Protein 6E7E (pdb70)

GO terms:
  GO:0140221 pathogen-containing vacuole membrane (C, IDA)

Organism: Chlamydia trachomatis serovar D (strain ATCC VR-885 / DSM 19411 / UW-3/Cx) (NCBI:txid272561)

Solvent-accessible surface area: 9811 Å² total; per-residue (Å²): 143,58,60,53,90,106,9,42,76,26,0,92,136,13,2,34,18,0,100,94,0,34,130,61,2,51,71,9,26,126,37,0,56,102,0,5,141,85,16,32,132,98,20,159,71,0,14,55,2,0,69,36,0,63,46,28,7,108,42,5,165,71,25,5,86,0,0,52,34,1,26,87,28,44,154,157,26,58,135,86,2,65,138,38,9,33,83,146,62,2,56,65,0,81,44,4,7,57,32,1,84,72,18,11,153,87,2,74,76,18,0,101,60,0,52,119,24,28,149,69,159,86,83,22,103,82,11,16,101,76,0,59,78,11,38,68,37,1,106,108,39,15,41,101,0,21,133,35,1,114,67,4,36,75,78,5,34,128,28,102,140,84,34,103,104,108,153,128,200

Nearest PDB structures (foldseek):
  6e7e-assembly1_A  TM=1.006E+00  e=1.350E-21  Chlamydia trachomatis
  6e6a-assembly1_B  TM=8.793E-01  e=8.196E-16  Chlamydia trachomatis
  4zop-assembly1_B  TM=4.007E-01  e=1.339E+00  Homo sapiens
  4waf-assembly1_B  TM=3.992E-01  e=1.554E+00  Homo sapiens

Radius of gyration: 19.87 Å; Cα contacts (8 Å, |Δi|>4): 143; chains: 1; bounding box: 66×30×44 Å

Foldseek 3Di:
DDDLVVLLVLLVVLVVLLVVLLVLLVVLLVLLCVLLVVCVPPDVLSNVLSVLSNVLSPPLVLLQQLSVVLSVQPPPHDPVSSVLSDPVLSVVSVVLSVQSVVLSVVSVCLSVVLVVCVVVVHDCVVSSVVSNVSSVSNSVSSVVSSVSRVVSVVVNVVVVVVVVVVVVD

Sequence (169 aa):
ATANLHLYQDLQREVGSLKEINFMLSVLQKEFLHLSKEFATTSKDLSAVSQDFYSCLQGFRDNYKGFESLLDEYKNSTEEMRKLFSQEIIADLKGSVASLREEIRFLTPLAEEVRRLAHNQQSLTAAIEELKTIRDSLRDEIGQLSQLSKTLTSQIALQRKLEHHHHHH

Secondary structure (DSSP, 8-state):
---HHHHHHHHHHHHHHHHHHHHHHHHHHHHHHHHHHHTTTT-HHHHHHHHHHHHHHTTGGGGGHHHHHHHHHSTT--HHHHTT--HHHHH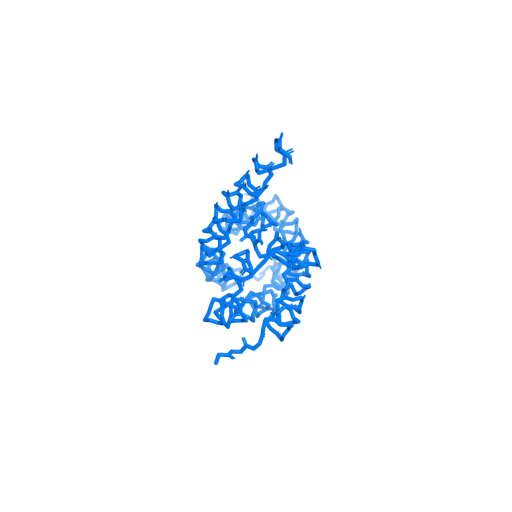HHHHHHHHHHHHHHHHTTHHHHHHHHHHTT---HHHHHHHHHHHHHHHHHHHHHHHHHHHHHHHHHHHHHHHHHGGG-

Structure (mmCIF, N/CA/C/O backbone):
data_6E7E
#
_entry.id   6E7E
#
_cell.length_a   38.323
_cell.length_b   48.822
_cell.length_c   41.738
_cell.angle_alpha   90.00
_cell.angle_beta   103.91
_cell.angle_gamma   90.00
#
_symmetry.space_group_name_H-M   'P 1 21 1'
#
loop_
_entity.id
_entity.type
_entity.pdbx_description
1 polymer 'Inclusion membrane protein A'
2 water water
#
loop_
_atom_site.group_PDB
_atom_site.id
_atom_site.type_symbol
_atom_site.label_atom_id
_atom_site.label_alt_id
_atom_site.label_comp_id
_atom_site.label_asym_id
_atom_site.label_entity_id
_atom_site.label_seq_id
_atom_site.pdbx_PDB_ins_code
_atom_site.Cartn_x
_atom_site.Cartn_y
_atom_site.Cartn_z
_atom_site.occupancy
_atom_site.B_iso_or_equiv
_atom_site.auth_seq_id
_atom_site.auth_comp_id
_atom_site.auth_asym_id
_atom_site.auth_atom_id
_atom_site.pdbx_PDB_model_num
ATOM 1 N N . ALA A 1 1 ? 13.620 1.799 18.564 1.00 35.14 86 ALA A N 1
ATOM 2 C CA . ALA A 1 1 ? 13.188 2.922 19.434 1.00 29.39 86 ALA A CA 1
ATOM 3 C C . ALA A 1 1 ? 12.300 3.843 18.615 1.00 25.49 86 ALA A C 1
ATOM 4 O O . ALA A 1 1 ? 12.517 3.991 17.411 1.00 30.84 86 ALA A O 1
ATOM 6 N N . THR A 1 2 ? 11.322 4.446 19.264 1.00 21.20 87 THR A N 1
ATOM 7 C CA . THR A 1 2 ? 10.349 5.318 18.585 1.00 18.71 87 THR A CA 1
ATOM 8 C C . THR A 1 2 ? 11.067 6.586 18.112 1.00 16.83 87 THR A C 1
ATOM 9 O O . THR A 1 2 ? 11.838 7.183 18.895 1.00 20.71 87 THR A O 1
ATOM 13 N N . ALA A 1 3 ? 10.826 7.002 16.875 1.00 15.35 88 ALA A N 1
ATOM 14 C CA . ALA A 1 3 ? 11.373 8.252 16.307 1.00 15.97 88 ALA A CA 1
ATOM 15 C C . ALA A 1 3 ? 10.954 9.429 17.187 1.00 14.78 88 ALA A C 1
ATOM 16 O O . ALA A 1 3 ? 9.784 9.514 17.659 1.00 14.82 88 ALA A O 1
ATOM 18 N N . ASN A 1 4 ? 11.841 10.388 17.317 1.00 14.73 89 ASN A N 1
ATOM 19 C CA . ASN A 1 4 ? 11.576 11.550 18.170 1.00 14.48 89 ASN A CA 1
ATOM 20 C C . ASN A 1 4 ? 10.422 12.365 17.618 1.00 14.23 89 ASN A C 1
ATOM 21 O O . ASN A 1 4 ? 9.707 12.916 18.437 1.00 14.13 89 ASN A O 1
ATOM 26 N N . LEU A 1 5 ? 10.204 12.418 16.318 1.00 14.24 90 LEU A N 1
ATOM 27 C CA . LEU A 1 5 ? 9.073 13.213 15.800 1.00 13.86 90 LEU A CA 1
ATOM 28 C C . LEU A 1 5 ? 7.766 12.604 16.327 1.00 12.79 90 LEU A C 1
ATOM 29 O O . LEU A 1 5 ? 6.848 13.335 16.700 1.00 13.38 90 LEU A O 1
ATOM 34 N N . HIS A 1 6 ? 7.664 11.278 16.362 1.00 12.40 91 HIS A N 1
ATOM 35 C CA . HIS A 1 6 ? 6.447 10.597 16.862 1.00 12.21 91 HIS A CA 1
ATOM 36 C C . HIS A 1 6 ? 6.298 10.802 18.359 1.00 11.11 91 HIS A C 1
ATOM 37 O O . HIS A 1 6 ? 5.166 11.005 18.836 1.00 12.39 91 HIS A O 1
ATOM 44 N N . LEU A 1 7 ? 7.379 10.768 19.091 1.00 11.20 92 LEU A N 1
ATOM 45 C CA . LEU A 1 7 ? 7.296 11.047 20.535 1.00 11.06 92 LEU A CA 1
ATOM 46 C C . LEU A 1 7 ? 6.909 12.502 20.763 1.00 10.75 92 LEU A C 1
ATOM 47 O O . LEU A 1 7 ? 6.137 12.768 21.701 1.00 10.84 92 LEU A O 1
ATOM 52 N N . TYR A 1 8 ? 7.393 13.430 19.937 1.00 11.13 93 TYR A N 1
ATOM 53 C CA . TYR A 1 8 ? 6.943 14.840 20.018 1.00 11.39 93 TYR A CA 1
ATOM 54 C C . TYR A 1 8 ? 5.431 14.924 19.802 1.00 10.82 93 TYR A C 1
ATOM 55 O O . TYR A 1 8 ? 4.739 15.618 20.558 1.00 11.00 93 TYR A O 1
ATOM 64 N N . GLN A 1 9 ? 4.914 14.231 18.805 1.00 10.95 94 GLN A N 1
ATOM 65 C CA . GLN A 1 9 ? 3.458 14.268 18.533 1.00 11.59 94 GLN A CA 1
ATOM 66 C C . GLN A 1 9 ? 2.689 13.635 19.696 1.00 10.58 94 GLN A C 1
ATOM 67 O O . GLN A 1 9 ? 1.607 14.151 20.060 1.00 11.36 94 GLN A O 1
ATOM 73 N N . ASP A 1 10 ? 3.197 12.566 20.291 1.00 10.41 95 ASP A N 1
ATOM 74 C CA . ASP A 1 10 ? 2.537 11.956 21.477 1.00 10.97 95 ASP A CA 1
ATOM 75 C C . ASP A 1 10 ? 2.524 12.950 22.625 1.00 10.05 95 ASP A C 1
ATOM 76 O O . ASP A 1 10 ? 1.517 13.108 23.295 1.00 11.16 95 ASP A O 1
ATOM 81 N N . LEU A 1 11 ? 3.654 13.596 22.842 1.00 9.83 96 LEU A N 1
ATOM 82 C CA . LEU A 1 11 ? 3.731 14.566 23.940 1.00 9.70 96 LEU A CA 1
ATOM 83 C C . LEU A 1 11 ? 2.815 15.753 23.661 1.00 9.33 96 LEU A C 1
ATOM 84 O O . LEU A 1 11 ? 2.208 16.276 24.598 1.00 9.84 96 LEU A O 1
ATOM 89 N N . GLN A 1 12 ? 2.737 16.205 22.426 1.00 9.36 97 GLN A N 1
ATOM 90 C CA . GLN A 1 12 ? 1.849 17.323 22.076 1.00 9.92 97 GLN A CA 1
ATOM 91 C C . GLN A 1 12 ? 0.418 16.988 22.497 1.00 9.95 97 GLN A C 1
ATOM 92 O O . GLN A 1 12 ? -0.278 17.813 23.097 1.00 10.36 97 GLN A O 1
ATOM 98 N N . ARG A 1 13 ? -0.001 15.774 22.183 1.00 9.98 98 ARG A N 1
ATOM 99 C CA . ARG A 1 13 ? -1.363 15.327 22.538 1.00 11.11 98 ARG A CA 1
ATOM 100 C C . ARG A 1 13 ? -1.530 15.297 24.053 1.00 9.95 98 ARG A C 1
ATOM 101 O O . ARG A 1 13 ? -2.545 15.781 24.580 1.00 10.57 98 ARG A O 1
ATOM 109 N N . GLU A 1 14 ? -0.580 14.719 24.770 1.00 9.29 99 GLU A N 1
ATOM 110 C CA . GLU A 1 14 ? -0.747 14.605 26.227 1.00 9.50 99 GLU A CA 1
ATOM 111 C C . GLU A 1 14 ? -0.657 15.969 26.899 1.00 8.56 99 GLU A C 1
ATOM 112 O O . GLU A 1 14 ? -1.384 16.184 27.864 1.00 9.31 99 GLU A O 1
ATOM 118 N N . VAL A 1 15 ? 0.209 16.868 26.437 1.00 9.09 100 VAL A N 1
ATOM 119 C CA . VAL A 1 15 ? 0.248 18.217 27.043 1.00 9.16 100 VAL A CA 1
ATOM 120 C C . VAL A 1 15 ? -1.041 18.962 26.734 1.00 9.01 100 VAL A C 1
ATOM 121 O O . VAL A 1 15 ? -1.554 19.663 27.628 1.00 9.30 100 VAL A O 1
ATOM 125 N N . GLY A 1 16 ? -1.595 18.807 25.550 1.00 9.42 101 GLY A N 1
ATOM 126 C CA . GLY A 1 16 ? -2.904 19.424 25.282 1.00 9.82 101 GLY A CA 1
ATOM 127 C C . GLY A 1 16 ? -3.934 18.916 26.283 1.00 8.90 101 GLY A C 1
ATOM 128 O O . GLY A 1 16 ? -4.737 19.702 26.806 1.00 9.81 101 GLY A O 1
ATOM 129 N N . SER A 1 17 ? -3.939 17.629 26.538 1.00 8.55 102 SER A N 1
ATOM 130 C CA . SER A 1 17 ? -4.860 17.028 27.532 1.00 8.82 102 SER A CA 1
ATOM 131 C C . SER A 1 17 ? -4.560 17.553 28.929 1.00 8.28 102 SER A C 1
ATOM 132 O O . SER A 1 17 ? -5.506 17.850 29.671 1.00 8.84 102 SER A O 1
ATOM 135 N N . LEU A 1 18 ? -3.302 17.651 29.309 1.00 8.50 103 LEU A N 1
ATOM 136 C CA . LEU A 1 18 ? -2.946 18.184 30.632 1.00 8.90 103 LEU A CA 1
ATOM 137 C C . LEU A 1 18 ? -3.481 19.602 30.792 1.00 8.85 103 LEU A C 1
ATOM 138 O O . LEU A 1 18 ? -3.903 19.954 31.906 1.00 9.33 103 LEU A O 1
ATOM 143 N N . LYS A 1 19 ? -3.434 20.429 29.754 1.00 8.73 104 LYS A N 1
ATOM 144 C CA . LYS A 1 19 ? -3.940 21.800 29.854 1.00 9.82 104 LYS A CA 1
ATOM 145 C C . LYS A 1 19 ? -5.458 21.771 30.027 1.00 9.30 104 LYS A C 1
ATOM 146 O O . LYS A 1 19 ? -5.996 22.607 30.768 1.00 9.98 104 LYS A O 1
ATOM 152 N N . GLU A 1 20 ? -6.155 20.848 29.382 1.00 8.71 105 GLU A N 1
ATOM 153 C CA . GLU A 1 20 ? -7.608 20.714 29.620 1.00 8.88 105 GLU A CA 1
ATOM 154 C C . GLU A 1 20 ? -7.879 20.268 31.052 1.00 8.40 105 GLU A C 1
ATOM 155 O O . GLU A 1 20 ? -8.791 20.787 31.714 1.00 8.99 105 GLU A O 1
ATOM 161 N N . ILE A 1 21 ? -7.116 19.301 31.526 1.00 8.49 106 ILE A N 1
ATOM 162 C CA . ILE A 1 21 ? -7.236 18.790 32.904 1.00 8.71 106 ILE A CA 1
ATOM 163 C C . ILE A 1 21 ? -6.979 19.938 33.866 1.00 9.12 106 ILE A C 1
ATOM 164 O O . ILE A 1 21 ? -7.714 20.107 34.839 1.00 9.15 106 ILE A O 1
ATOM 169 N N . ASN A 1 22 ? -5.943 20.723 33.622 1.00 8.96 107 ASN A N 1
ATOM 170 C CA . ASN A 1 22 ? -5.636 21.868 34.499 1.00 10.08 107 ASN A CA 1
ATOM 171 C C . ASN A 1 22 ? -6.829 22.807 34.589 1.00 9.34 107 ASN A C 1
ATOM 172 O O . ASN A 1 22 ? -7.217 23.248 35.666 1.00 9.91 107 ASN A O 1
ATOM 177 N N . PHE A 1 23 ? -7.397 23.143 33.443 1.00 8.98 108 PHE A N 1
ATOM 178 C CA . PHE A 1 23 ? -8.540 24.076 33.439 1.00 9.27 108 PHE A CA 1
ATOM 179 C C . PHE A 1 23 ? -9.707 23.452 34.211 1.00 8.60 108 PHE A C 1
ATOM 180 O O . PHE A 1 23 ? -10.315 24.108 35.065 1.00 9.37 108 PHE A O 1
ATOM 188 N N . MET A 1 24 ? -10.042 22.208 33.924 1.00 8.78 109 MET A N 1
ATOM 189 C CA . MET A 1 24 ? -11.182 21.566 34.606 1.00 8.79 109 MET A CA 1
ATOM 190 C C . MET A 1 24 ? -10.923 21.466 36.101 1.00 9.11 109 MET A C 1
ATOM 191 O O . MET A 1 24 ? -11.859 21.716 36.895 1.00 9.51 109 MET A O 1
ATOM 196 N N . LEU A 1 25 ? -9.717 21.110 36.520 1.00 9.21 110 LEU A N 1
ATOM 197 C CA . LEU A 1 25 ? -9.417 21.079 37.953 1.00 10.61 110 LEU A CA 1
ATOM 198 C C . LEU A 1 25 ? -9.505 22.483 38.560 1.00 10.64 110 LEU A C 1
ATOM 199 O O . LEU A 1 25 ? -9.889 22.573 39.738 1.00 12.21 110 LEU A O 1
ATOM 204 N N . SER A 1 26 ? -9.190 23.539 37.828 1.00 10.98 111 SER A N 1
ATOM 205 C CA . SER A 1 26 ? -9.335 24.903 38.377 1.00 12.22 111 SER A CA 1
ATOM 206 C C . SER A 1 26 ? -10.813 25.200 38.648 1.00 11.10 111 SER A C 1
ATOM 207 O O . SER A 1 26 ? -11.154 25.838 39.653 1.00 12.75 111 SER A O 1
ATOM 210 N N . VAL A 1 27 ? -11.681 24.735 37.776 1.00 10.25 112 VAL A N 1
ATOM 211 C CA . VAL A 1 27 ? -13.137 24.949 37.958 1.00 10.57 112 VAL A CA 1
ATOM 212 C C . VAL A 1 27 ? -13.572 24.163 39.189 1.00 10.15 112 VAL A C 1
ATOM 213 O O . VAL A 1 27 ? -14.317 24.690 40.049 1.00 10.58 112 VAL A O 1
ATOM 217 N N . LEU A 1 28 ? -13.167 22.914 39.286 1.00 10.02 113 LEU A N 1
ATOM 218 C CA . LEU A 1 28 ? -13.566 22.063 40.425 1.00 10.23 113 LEU A CA 1
ATOM 219 C C . LEU A 1 28 ? -12.986 22.603 41.727 1.00 10.09 113 LEU A C 1
ATOM 220 O O . LEU A 1 28 ? -13.666 22.576 42.745 1.00 10.06 113 LEU A O 1
ATOM 225 N N . GLN A 1 29 ? -11.762 23.104 41.689 1.00 10.18 114 GLN A N 1
ATOM 226 C CA . GLN A 1 29 ? -11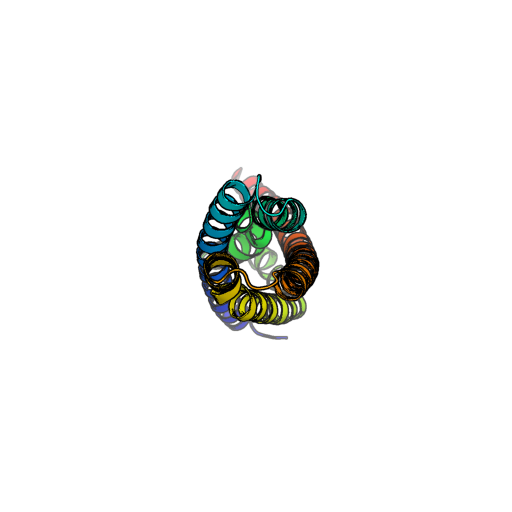.127 23.705 42.876 1.00 10.83 114 GLN A CA 1
ATOM 227 C C . GLN A 1 29 ? -12.031 24.817 43.408 1.00 9.90 114 GLN A C 1
ATOM 228 O O . GLN A 1 29 ? -12.276 24.906 44.610 1.00 10.82 114 GLN A O 1
ATOM 234 N N . LYS A 1 30 ? -12.454 25.707 42.527 1.00 10.22 115 LYS A N 1
ATOM 235 C CA . LYS A 1 30 ? -13.296 26.844 42.935 1.00 10.99 115 LYS A CA 1
ATOM 236 C C . LYS A 1 30 ? -14.646 26.345 43.467 1.00 9.84 115 LYS A C 1
ATOM 237 O O . LYS A 1 30 ? -15.166 26.887 44.449 1.00 10.63 115 LYS A O 1
ATOM 243 N N . GLU A 1 31 ? -15.193 25.324 42.825 1.00 9.75 116 GLU A N 1
ATOM 244 C CA . GLU A 1 31 ? -16.472 24.750 43.273 1.00 10.28 116 GLU A CA 1
ATOM 245 C C . GLU A 1 31 ? -16.341 24.224 44.706 1.00 9.58 116 GLU A C 1
ATOM 246 O O . GLU A 1 31 ? -17.245 24.429 45.523 1.00 10.08 116 GLU A O 1
ATOM 252 N N . PHE A 1 32 ? -15.240 23.550 45.020 1.00 9.23 117 PHE A N 1
ATOM 253 C CA . PHE A 1 32 ? -15.050 23.001 46.384 1.00 9.55 117 PHE A CA 1
ATOM 254 C C . PHE A 1 32 ? -14.697 24.102 47.375 1.00 9.27 117 PHE A C 1
ATOM 255 O O . PHE A 1 32 ? -15.078 23.949 48.535 1.00 9.67 117 PHE A O 1
ATOM 263 N N . LEU A 1 33 ? -14.087 25.198 46.955 1.00 9.70 118 LEU A N 1
ATOM 264 C CA . LEU A 1 33 ? -13.931 26.348 47.866 1.00 10.27 118 LEU A CA 1
ATOM 265 C C . LEU A 1 33 ? -15.314 26.869 48.254 1.00 9.67 118 LEU A C 1
ATOM 266 O O . LEU A 1 33 ? -15.604 27.088 49.426 1.00 10.80 118 LEU A O 1
ATOM 271 N N . HIS A 1 34 ? -16.172 27.077 47.270 1.00 9.84 119 HIS A N 1
ATOM 272 C CA . HIS A 1 34 ? -17.566 27.485 47.551 1.00 10.37 119 HIS A CA 1
ATOM 273 C C . HIS A 1 34 ? -18.216 26.500 48.522 1.00 10.35 119 HIS A C 1
ATOM 274 O O . HIS A 1 34 ? -18.798 26.913 49.510 1.00 12.14 119 HIS A O 1
ATOM 281 N N . LEU A 1 35 ? -18.157 25.217 48.210 1.00 10.25 120 LEU A N 1
ATOM 282 C CA . LEU A 1 35 ? -18.843 24.186 49.009 1.00 10.82 120 LEU A CA 1
ATOM 283 C C . LEU A 1 35 ? -18.310 24.212 50.439 1.00 10.57 120 LEU A C 1
ATOM 284 O O . LEU A 1 35 ? -19.078 24.060 51.390 1.00 11.41 120 LEU A O 1
ATOM 289 N N . SER A 1 36 ? -17.009 24.364 50.585 1.00 9.97 121 SER A N 1
ATOM 290 C CA . SER A 1 36 ? -16.369 24.377 51.902 1.00 11.14 121 SER A CA 1
ATOM 291 C C . SER A 1 36 ? -16.978 25.488 52.768 1.00 11.45 121 SER A C 1
ATOM 292 O O . SER A 1 36 ? -17.277 25.261 53.935 1.00 13.28 121 SER A O 1
ATOM 295 N N . LYS A 1 37 ? -17.160 26.661 52.194 1.00 11.14 122 LYS A N 1
ATOM 296 C CA . LYS A 1 37 ? -17.683 27.808 52.959 1.00 11.77 122 LYS A CA 1
ATOM 297 C C . LYS A 1 37 ? -19.182 27.652 53.176 1.00 11.96 122 LYS A C 1
ATOM 298 O O . LYS A 1 37 ? -19.663 27.955 54.262 1.00 13.02 122 LYS A O 1
ATOM 304 N N . GLU A 1 38 ? -19.901 27.178 52.182 1.00 12.24 123 GLU A N 1
ATOM 305 C CA . GLU A 1 38 ? -21.362 26.997 52.284 1.00 12.87 123 GLU A CA 1
ATOM 306 C C . GLU A 1 38 ? -21.694 26.056 53.441 1.00 12.78 123 GLU A C 1
ATOM 307 O O . GLU A 1 38 ? -22.712 26.260 54.081 1.00 14.91 123 GLU A O 1
ATOM 313 N N . PHE A 1 39 ? -20.880 25.030 53.645 1.00 10.74 124 PHE A N 1
ATOM 314 C CA . PHE A 1 39 ? -21.161 23.932 54.590 1.00 11.96 124 PHE A CA 1
ATOM 315 C C . PHE A 1 39 ? -20.363 24.033 55.881 1.00 11.92 124 PHE A C 1
ATOM 316 O O . PHE A 1 39 ? -20.494 23.173 56.743 1.00 13.26 124 PHE A O 1
ATOM 324 N N . ALA A 1 40 ? -19.614 25.100 56.066 1.00 11.70 125 ALA A N 1
ATOM 325 C CA . ALA A 1 40 ? -18.727 25.219 57.238 1.00 12.94 125 ALA A CA 1
ATOM 326 C C . ALA A 1 40 ? -19.539 25.060 58.523 1.00 14.50 125 ALA A C 1
ATOM 327 O O . ALA A 1 40 ? -19.013 24.460 59.458 1.00 17.69 125 ALA A O 1
ATOM 329 N N . THR A 1 41 ? -20.762 25.588 58.595 1.00 13.84 126 THR A N 1
ATOM 330 C CA . THR A 1 41 ? -21.547 25.538 59.852 1.00 15.94 126 THR A CA 1
ATOM 331 C C . THR A 1 41 ? -22.590 24.421 59.845 1.00 19.48 126 THR A C 1
ATOM 332 O O . THR A 1 41 ? -23.260 24.298 60.864 1.00 26.88 126 THR A O 1
ATOM 336 N N . THR A 1 42 ? -22.715 23.641 58.775 1.00 18.21 127 THR A N 1
ATOM 337 C CA . THR A 1 42 ? -23.778 22.606 58.542 1.00 21.50 127 THR A CA 1
ATOM 338 C C . THR A 1 42 ? -23.176 21.188 58.541 1.00 19.12 127 THR A C 1
ATOM 339 O O . THR A 1 42 ? -23.858 20.249 58.979 1.00 21.36 127 THR A O 1
ATOM 343 N N . SER A 1 43 ? -21.984 21.007 57.974 1.00 16.80 128 SER A N 1
ATOM 344 C CA . SER A 1 43 ? -21.306 19.698 57.893 1.00 16.31 128 SER A CA 1
ATOM 345 C C . SER A 1 43 ? -19.807 19.939 57.949 1.00 15.33 128 SER A C 1
ATOM 346 O O . SER A 1 43 ? -19.187 20.195 56.929 1.00 14.81 128 SER A O 1
ATOM 349 N N . LYS A 1 44 ? -19.236 19.839 59.127 1.00 16.01 129 LYS A N 1
ATOM 350 C CA . LYS A 1 44 ? -17.796 20.113 59.313 1.00 16.77 129 LYS A CA 1
ATOM 351 C C . LYS A 1 44 ? -16.953 19.137 58.477 1.00 15.25 129 LYS A C 1
ATOM 352 O O . LYS A 1 44 ? -15.933 19.551 57.933 1.00 15.67 129 LYS A O 1
ATOM 358 N N . ASP A 1 45 ? -17.351 17.876 58.374 1.00 16.40 130 ASP A N 1
ATOM 359 C CA . ASP A 1 45 ? -16.557 16.865 57.645 1.00 16.77 130 ASP A CA 1
ATOM 360 C C . ASP A 1 45 ? -16.606 17.193 56.150 1.00 14.51 130 ASP A C 1
ATOM 361 O O . ASP A 1 45 ? -15.565 17.171 55.478 1.00 16.57 130 ASP A O 1
ATOM 366 N N . LEU A 1 46 ? -17.771 17.533 55.615 1.00 13.60 131 LEU A N 1
ATOM 367 C CA . LEU A 1 46 ? -17.866 17.930 54.199 1.00 12.75 131 LEU A CA 1
ATOM 368 C C . LEU A 1 46 ? -17.027 19.184 53.973 1.00 12.72 131 LEU A C 1
ATOM 369 O O . LEU A 1 46 ? -16.357 19.301 52.955 1.00 11.92 131 LEU A O 1
ATOM 374 N N . SER A 1 47 ? -17.095 20.129 54.889 1.00 12.41 132 SER A N 1
ATOM 375 C CA . SER A 1 47 ? -16.369 21.391 54.708 1.00 12.50 132 SER A CA 1
ATOM 376 C C . SER A 1 47 ? -14.861 21.108 54.663 1.00 12.10 132 SER A C 1
ATOM 377 O O . SER A 1 47 ? -14.130 21.721 53.848 1.00 12.12 132 SER A O 1
ATOM 380 N N . ALA A 1 48 ? -14.362 20.236 55.531 1.00 12.89 133 ALA A N 1
ATOM 381 C CA . ALA A 1 48 ? -12.915 19.929 55.604 1.00 13.52 133 ALA A CA 1
ATOM 382 C C . ALA A 1 48 ? -12.474 19.212 54.324 1.00 11.85 133 ALA A C 1
ATOM 383 O O . ALA A 1 48 ? -11.420 19.560 53.760 1.00 12.45 133 ALA A O 1
ATOM 385 N N . VAL A 1 49 ? -13.227 18.213 53.860 1.00 11.65 134 VAL A N 1
ATOM 386 C CA . VAL A 1 49 ? -12.800 17.493 52.640 1.00 10.71 134 VAL A CA 1
ATOM 387 C C . VAL A 1 49 ? -12.832 18.460 51.452 1.00 9.74 134 VAL A C 1
ATOM 388 O O . VAL A 1 49 ? -11.978 18.376 50.568 1.00 10.63 134 VAL A O 1
ATOM 392 N N . SER A 1 50 ? -13.802 19.361 51.425 1.00 9.45 135 SER A N 1
ATOM 393 C CA . SER A 1 50 ? -13.897 20.347 50.342 1.00 9.48 135 SER A CA 1
ATOM 394 C C . SER A 1 50 ? -12.673 21.269 50.368 1.00 9.45 135 SER A C 1
ATOM 395 O O . SER A 1 50 ? -12.110 21.570 49.303 1.00 10.15 135 SER A O 1
ATOM 398 N N . GLN A 1 51 ? -12.273 21.728 51.541 1.00 10.57 136 GLN A N 1
ATOM 399 C CA . GLN A 1 51 ? -11.038 22.538 51.650 1.00 11.23 136 GLN A CA 1
ATOM 400 C C . GLN A 1 51 ? -9.822 21.718 51.193 1.00 11.16 136 GLN A C 1
ATOM 401 O O . GLN A 1 51 ? -8.929 22.283 50.555 1.00 12.47 136 GLN A O 1
ATOM 407 N N . ASP A 1 52 ? -9.825 20.414 51.442 1.00 11.42 137 ASP A N 1
ATOM 408 C CA . ASP A 1 52 ? -8.727 19.544 50.961 1.00 12.11 137 ASP A CA 1
ATOM 409 C C . ASP A 1 52 ? -8.671 19.522 49.436 1.00 10.79 137 ASP A C 1
ATOM 410 O O . ASP A 1 52 ? -7.560 19.522 48.864 1.00 12.01 137 ASP A O 1
ATOM 415 N N . PHE A 1 53 ? -9.801 19.476 48.751 1.00 10.18 138 PHE A N 1
ATOM 416 C CA . PHE A 1 53 ? -9.759 19.565 47.278 1.00 10.29 138 PHE A CA 1
ATOM 417 C C . PHE A 1 53 ? -9.186 20.910 46.857 1.00 10.46 138 PHE A C 1
ATOM 418 O O . PHE A 1 53 ? -8.385 20.982 45.921 1.00 12.02 138 PHE A O 1
ATOM 426 N N . TYR A 1 54 ? -9.587 21.979 47.524 1.00 10.24 139 TYR A N 1
ATOM 427 C CA . TYR A 1 54 ? -9.080 23.317 47.177 1.00 11.48 139 TYR A CA 1
ATOM 428 C C . TYR A 1 54 ? -7.551 23.307 47.276 1.00 11.46 139 TYR A C 1
ATOM 429 O O . TYR A 1 54 ? -6.838 23.748 46.375 1.00 13.27 139 TYR A O 1
ATOM 438 N N . SER A 1 55 ? -7.051 22.796 48.384 1.00 11.51 140 SER A N 1
ATOM 439 C CA . SER A 1 55 ? -5.610 22.812 48.705 1.00 14.26 140 SER A CA 1
ATOM 440 C C . SER A 1 55 ? -4.833 21.889 47.764 1.00 13.37 140 SER A C 1
ATOM 441 O O . SER A 1 55 ? -3.757 22.283 47.266 1.00 15.81 140 SER A O 1
ATOM 444 N N . CYS A 1 56 ? -5.314 20.676 47.513 1.00 12.88 141 CYS A N 1
ATOM 445 C CA . CYS A 1 56 ? -4.493 19.706 46.766 1.00 15.09 141 CYS A CA 1
ATOM 446 C C . CYS A 1 56 ? -4.456 20.095 45.282 1.00 14.16 141 CYS A C 1
ATOM 447 O O . CYS A 1 56 ? -3.514 19.686 44.577 1.00 17.83 141 CYS A O 1
ATOM 450 N N . LEU A 1 57 ? -5.392 20.903 44.805 1.00 13.77 142 LEU A N 1
ATOM 451 C CA . LEU A 1 57 ? -5.424 21.339 43.386 1.00 15.08 142 LEU A CA 1
ATOM 452 C C . LEU A 1 57 ? -4.665 22.659 43.178 1.00 17.79 142 LEU A C 1
ATOM 453 O O . LEU A 1 57 ? -4.434 23.014 42.018 1.00 20.97 142 LEU A O 1
ATOM 458 N N . GLN A 1 58 ? -4.190 23.304 44.247 1.00 18.80 143 GLN A N 1
ATOM 459 C CA . GLN A 1 58 ? -3.338 24.509 44.146 1.00 21.80 143 GLN A CA 1
ATOM 460 C C . GLN A 1 58 ? -2.105 24.188 43.306 1.00 21.64 143 GLN A C 1
ATOM 461 O O . GLN A 1 58 ? -1.466 23.152 43.538 1.00 21.00 143 GLN A O 1
ATOM 467 N N . GLY A 1 59 ? -1.808 25.058 42.351 1.00 24.66 144 GLY A N 1
ATOM 468 C CA . GLY A 1 59 ? -0.560 24.990 41.589 1.00 22.71 144 GLY A CA 1
ATOM 469 C C . GLY A 1 59 ? -0.515 23.765 40.694 1.00 22.49 144 GLY A C 1
ATOM 470 O O . GLY A 1 59 ? 0.599 23.326 40.355 1.00 22.82 144 GLY A O 1
ATOM 471 N N . PHE A 1 60 ? -1.661 23.236 40.258 1.00 21.21 145 PHE A N 1
ATOM 472 C CA . PHE A 1 60 ? -1.661 22.031 39.404 1.00 17.84 145 PHE A CA 1
ATOM 473 C C . PHE A 1 60 ? -0.831 22.303 38.146 1.00 14.71 145 PHE A C 1
ATOM 474 O O . PHE A 1 60 ? -0.173 21.391 37.748 1.00 16.33 145 PHE A O 1
ATOM 482 N N . ARG A 1 61 ? -0.889 23.479 37.526 1.00 16.04 146 ARG A N 1
ATOM 483 C CA . ARG A 1 61 ? -0.155 23.700 36.249 1.00 18.87 146 ARG A CA 1
ATOM 484 C C . ARG A 1 61 ? 1.329 23.425 36.481 1.00 19.53 146 ARG A C 1
ATOM 485 O O . ARG A 1 61 ? 1.986 22.851 35.597 1.00 22.19 146 ARG A O 1
ATOM 493 N N . ASP A 1 62 ? 1.809 23.756 37.671 1.00 20.44 147 ASP A N 1
ATOM 494 C CA . ASP A 1 62 ? 3.245 23.606 38.002 1.00 24.44 147 ASP A CA 1
ATOM 495 C C . ASP A 1 62 ? 3.590 22.119 38.042 1.00 22.81 147 ASP A C 1
ATOM 496 O O . ASP A 1 62 ? 4.727 21.801 37.782 1.00 28.98 147 ASP A O 1
ATOM 501 N N . ASN A 1 63 ? 2.621 21.231 38.260 1.00 21.26 148 ASN A N 1
ATOM 502 C CA . ASN A 1 63 ? 2.863 19.773 38.417 1.00 20.12 148 ASN A CA 1
ATOM 503 C C . ASN A 1 63 ? 3.091 19.084 37.063 1.00 16.12 148 ASN A C 1
ATOM 504 O O . ASN A 1 63 ? 3.489 17.897 37.070 1.00 16.39 148 ASN A O 1
ATOM 509 N N . TYR A 1 64 ? 2.947 19.778 35.934 1.00 14.85 149 TYR A N 1
ATOM 510 C CA . TYR A 1 64 ? 3.320 19.161 34.629 1.00 14.34 149 TYR A CA 1
ATOM 511 C C . TYR A 1 64 ? 4.246 20.073 33.823 1.00 13.43 149 TYR A C 1
ATOM 512 O O . TYR A 1 64 ? 4.492 19.826 32.640 1.00 13.63 149 TYR A O 1
ATOM 521 N N . LYS A 1 65 ? 4.824 21.081 34.462 1.00 13.81 150 LYS A N 1
ATOM 522 C CA . LYS A 1 65 ? 5.671 22.064 33.743 1.00 14.77 150 LYS A CA 1
ATOM 523 C C . LYS A 1 65 ? 6.801 21.377 32.973 1.00 13.81 150 LYS A C 1
ATOM 524 O O . LYS A 1 65 ? 7.166 21.882 31.904 1.00 13.54 150 LYS A O 1
ATOM 530 N N . GLY A 1 66 ? 7.390 20.306 33.491 1.00 12.62 151 GLY A N 1
ATOM 531 C CA . GLY A 1 66 ? 8.507 19.689 32.764 1.00 11.77 151 GLY A CA 1
ATOM 532 C C . GLY A 1 66 ? 8.071 19.145 31.424 1.00 11.90 151 GLY A C 1
ATOM 533 O O . GLY A 1 66 ? 8.840 19.193 30.461 1.00 12.84 151 GLY A O 1
ATOM 534 N N . PHE A 1 67 ? 6.862 18.609 31.338 1.00 13.10 152 PHE A N 1
ATOM 535 C CA . PHE A 1 67 ? 6.332 18.070 30.064 1.00 12.99 152 PHE A CA 1
ATOM 536 C C . PHE A 1 67 ? 6.079 19.223 29.110 1.00 12.73 152 PHE A C 1
ATOM 537 O O . PHE A 1 67 ? 6.330 19.081 27.912 1.00 13.23 152 PHE A O 1
ATOM 545 N N . GLU A 1 68 ? 5.448 20.278 29.613 1.00 13.12 153 GLU A N 1
ATOM 546 C CA . GLU A 1 68 ? 5.175 21.450 28.765 1.00 14.82 153 GLU A CA 1
ATOM 547 C C . GLU A 1 68 ? 6.504 22.024 28.278 1.00 13.24 153 GLU A C 1
ATOM 548 O O . GLU A 1 68 ? 6.661 22.379 27.087 1.00 14.53 153 GLU A O 1
ATOM 554 N N . SER A 1 69 ? 7.477 22.125 29.170 1.00 14.08 154 SER A N 1
ATOM 555 C CA . SER A 1 69 ? 8.804 22.639 28.778 1.00 14.41 154 SER A CA 1
ATOM 556 C C . SER A 1 69 ? 9.471 21.746 27.720 1.00 14.32 154 SER A C 1
ATOM 557 O O . SER A 1 69 ? 10.076 22.256 26.772 1.00 15.16 154 SER A O 1
ATOM 560 N N . LEU A 1 70 ? 9.400 20.431 27.884 1.00 13.38 155 LEU A N 1
ATOM 561 C CA . LEU A 1 70 ? 10.000 19.479 26.924 1.00 13.94 155 LEU A CA 1
ATOM 562 C C . LEU A 1 70 ? 9.389 19.702 25.553 1.00 13.87 155 LEU A C 1
ATOM 563 O O . LEU A 1 70 ? 10.102 19.796 24.557 1.00 14.30 155 LEU A O 1
ATOM 568 N N . LEU A 1 71 ? 8.077 19.795 25.514 1.00 14.44 156 LEU A N 1
ATOM 569 C CA . LEU A 1 71 ? 7.379 19.986 24.225 1.00 15.19 156 LEU A CA 1
ATOM 570 C C . LEU A 1 71 ? 7.952 21.255 23.582 1.00 15.16 156 LEU A C 1
ATOM 571 O O . LEU A 1 71 ? 8.214 21.278 22.373 1.00 18.54 156 LEU A O 1
ATOM 576 N N . ASP A 1 72 ? 8.096 22.322 24.375 1.00 17.41 157 ASP A N 1
ATOM 577 C CA . ASP A 1 72 ? 8.535 23.643 23.865 1.00 19.29 157 ASP A CA 1
ATOM 578 C C . ASP A 1 72 ? 9.995 23.568 23.383 1.00 18.75 157 ASP A C 1
ATOM 579 O O . ASP A 1 72 ? 10.394 24.428 22.578 1.00 22.55 157 ASP A O 1
ATOM 584 N N . GLU A 1 73 ? 10.796 22.602 23.845 1.00 18.36 158 GLU A N 1
ATOM 585 C CA . GLU A 1 73 ? 12.220 22.484 23.441 1.00 19.31 158 GLU A CA 1
ATOM 586 C C . GLU A 1 73 ? 12.357 21.826 22.069 1.00 20.31 158 GLU A C 1
ATOM 587 O O . GLU A 1 73 ? 13.428 21.940 21.497 1.00 22.46 158 GLU A O 1
ATOM 593 N N . TYR A 1 74 ? 11.362 21.148 21.531 1.00 19.13 159 TYR A N 1
ATOM 594 C CA . TYR A 1 74 ? 11.599 20.305 20.334 1.00 17.35 159 TYR A CA 1
ATOM 595 C C . TYR A 1 74 ? 11.956 21.126 19.089 1.00 20.02 159 TYR A C 1
ATOM 596 O O . TYR A 1 74 ? 12.877 20.719 18.395 1.00 20.03 159 TYR A O 1
ATOM 605 N N . LYS A 1 75 ? 11.256 22.233 18.817 1.00 24.47 160 LYS A N 1
ATOM 606 C CA . LYS A 1 75 ? 11.251 22.955 17.508 1.00 29.46 160 LYS A CA 1
ATOM 607 C C . LYS A 1 75 ? 12.663 23.209 16.969 1.00 34.45 160 LYS A C 1
ATOM 608 O O . LYS A 1 75 ? 12.919 22.861 15.803 1.00 48.73 160 LYS A O 1
ATOM 614 N N . ASN A 1 76 ? 13.525 23.832 17.764 1.00 32.06 161 ASN A N 1
ATOM 615 C CA . ASN A 1 76 ? 14.916 24.214 17.369 1.00 26.62 161 ASN A CA 1
ATOM 616 C C . ASN A 1 76 ? 15.911 23.457 18.237 1.00 19.75 161 ASN A C 1
ATOM 617 O O . ASN A 1 76 ? 16.845 24.084 18.733 1.00 24.60 161 ASN A O 1
ATOM 622 N N . SER A 1 77 ? 15.653 22.173 18.471 1.00 19.86 162 SER A N 1
ATOM 623 C CA . SER A 1 77 ? 16.367 21.330 19.468 1.00 18.14 162 SER A CA 1
ATOM 624 C C . SER A 1 77 ? 17.703 20.808 18.933 1.00 16.49 162 SER A C 1
ATOM 625 O O . SER A 1 77 ? 17.871 20.655 17.701 1.00 18.86 162 SER A O 1
ATOM 628 N N . THR A 1 78 ? 18.627 20.539 19.856 1.00 15.62 163 THR A N 1
ATOM 629 C CA . THR A 1 78 ? 19.804 19.695 19.596 1.00 15.28 163 THR A CA 1
ATOM 630 C C . THR A 1 78 ? 19.514 18.201 19.709 1.00 15.27 163 THR A C 1
ATOM 631 O O . THR A 1 78 ? 18.559 17.798 20.373 1.00 14.89 163 THR A O 1
ATOM 635 N N . GLU A 1 79 ? 20.413 17.377 19.187 1.00 17.66 164 GLU A N 1
ATOM 636 C CA . GLU A 1 79 ? 20.309 15.909 19.354 1.00 19.13 164 GLU A CA 1
ATOM 637 C C . GLU A 1 79 ? 20.389 15.533 20.843 1.00 17.86 164 GLU A C 1
ATOM 638 O O . GLU A 1 79 ? 19.670 14.647 21.326 1.00 16.65 164 GLU A O 1
ATOM 644 N N . GLU A 1 80 ? 21.217 16.228 21.596 1.00 16.46 165 GLU A N 1
ATOM 645 C CA . GLU A 1 80 ? 21.368 15.906 23.030 1.00 16.40 165 GLU A CA 1
ATOM 646 C C . GLU A 1 80 ? 20.064 16.199 23.790 1.00 15.08 165 GLU A C 1
ATOM 647 O O . GLU A 1 80 ? 19.648 15.405 24.641 1.00 14.92 165 GLU A O 1
ATOM 653 N N . MET A 1 81 ? 19.476 17.347 23.523 1.00 12.81 166 MET A N 1
ATOM 654 C CA . MET A 1 81 ? 18.207 17.695 24.176 1.00 11.54 166 MET A CA 1
ATOM 655 C C . MET A 1 81 ? 17.142 16.651 23.834 1.00 12.15 166 MET A C 1
ATOM 656 O O . MET A 1 81 ? 16.327 16.313 24.699 1.00 11.67 166 MET A O 1
ATOM 661 N N . ARG A 1 82 ? 17.127 16.180 22.599 1.00 12.53 167 ARG A N 1
ATOM 662 C CA . ARG A 1 82 ? 16.081 15.226 22.191 1.00 13.39 167 ARG A CA 1
ATOM 663 C C . ARG A 1 82 ? 16.230 13.873 22.889 1.00 13.45 167 ARG A C 1
ATOM 664 O O . ARG A 1 82 ? 15.246 13.117 22.893 1.00 14.79 167 ARG A O 1
ATOM 672 N N . LYS A 1 83 ? 17.340 13.585 23.557 1.00 13.83 168 LYS A N 1
ATOM 673 C CA . LYS A 1 83 ? 17.399 12.365 24.392 1.00 15.27 168 LYS A CA 1
ATOM 674 C C . LYS A 1 83 ? 16.361 12.422 25.519 1.00 14.37 168 LYS A C 1
ATOM 675 O O . LYS A 1 83 ? 16.027 11.378 26.057 1.00 17.36 168 LYS A O 1
ATOM 681 N N . LEU A 1 84 ? 15.912 13.605 25.908 1.00 11.88 169 LEU A N 1
ATOM 682 C CA . LEU A 1 84 ? 14.914 13.728 27.000 1.00 11.91 169 LEU A CA 1
ATOM 683 C C . LEU A 1 84 ? 13.522 13.316 26.534 1.00 11.84 169 LEU A C 1
ATOM 684 O O . LEU A 1 84 ? 12.642 13.175 27.395 1.00 13.36 169 L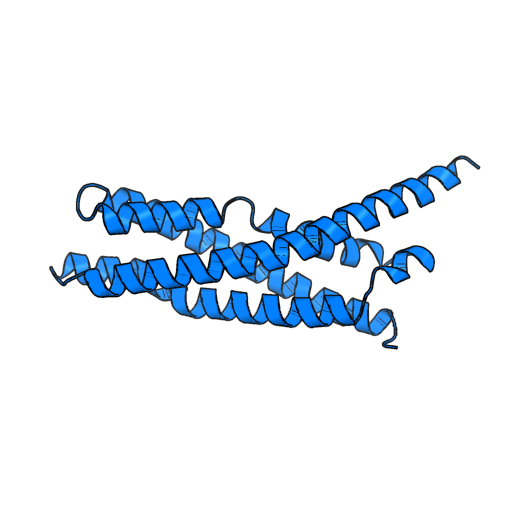EU A O 1
ATOM 689 N N . PHE A 1 85 ? 13.310 13.110 25.243 1.00 11.91 170 PHE A N 1
ATOM 690 C CA . PHE A 1 85 ? 12.060 12.484 24.744 1.00 12.85 170 PHE A CA 1
ATOM 691 C C . PHE A 1 85 ? 12.176 10.978 24.976 1.00 14.91 170 PHE A C 1
ATOM 692 O O . PHE A 1 85 ? 12.726 10.304 24.117 1.00 20.58 170 PHE A O 1
ATOM 700 N N . SER A 1 86 ? 11.747 10.502 26.139 1.00 17.25 171 SER A N 1
ATOM 701 C CA . SER A 1 86 ? 11.859 9.095 26.582 1.00 17.05 171 SER A CA 1
ATOM 702 C C . SER A 1 86 ? 10.551 8.380 26.242 1.00 14.85 171 SER A C 1
ATOM 703 O O . SER A 1 86 ? 9.495 8.829 26.739 1.00 13.69 171 SER A O 1
ATOM 706 N N . GLN A 1 87 ? 10.577 7.330 25.422 1.00 16.97 172 GLN A N 1
ATOM 707 C CA . GLN A 1 87 ? 9.304 6.648 25.053 1.00 17.48 172 GLN A CA 1
ATOM 708 C C . GLN A 1 87 ? 8.689 6.051 26.327 1.00 14.43 172 GLN A C 1
ATOM 709 O O . GLN A 1 87 ? 7.481 6.115 26.462 1.00 14.41 172 GLN A O 1
ATOM 715 N N . GLU A 1 88 ? 9.473 5.544 27.274 1.00 15.45 173 GLU A N 1
ATOM 716 C CA . GLU A 1 88 ? 8.907 4.943 28.512 1.00 15.14 173 GLU A CA 1
ATOM 717 C C . GLU A 1 88 ? 8.175 6.031 29.304 1.00 12.87 173 GLU A C 1
ATOM 718 O O . GLU A 1 88 ? 7.077 5.775 29.823 1.00 13.19 173 GLU A O 1
ATOM 724 N N . ILE A 1 89 ? 8.764 7.199 29.468 1.00 12.10 174 ILE A N 1
ATOM 725 C CA . ILE A 1 89 ? 8.167 8.233 30.342 1.00 11.85 174 ILE A CA 1
ATOM 726 C C . ILE A 1 89 ? 6.941 8.820 29.634 1.00 10.33 174 ILE A C 1
ATOM 727 O O . ILE A 1 89 ? 5.942 9.106 30.300 1.00 11.61 174 ILE A O 1
ATOM 732 N N . ILE A 1 90 ? 7.003 9.012 28.311 1.00 10.42 175 ILE A N 1
ATOM 733 C CA . ILE A 1 90 ? 5.827 9.554 27.594 1.00 10.61 175 ILE A CA 1
ATOM 734 C C . ILE A 1 90 ? 4.684 8.521 27.652 1.00 10.85 175 ILE A C 1
ATOM 735 O O . ILE A 1 90 ? 3.523 8.921 27.792 1.00 11.70 175 ILE A O 1
ATOM 740 N N . ALA A 1 91 ? 4.967 7.228 27.564 1.00 11.27 176 ALA A N 1
ATOM 741 C CA . ALA A 1 91 ? 3.918 6.192 27.703 1.00 12.72 176 ALA A CA 1
ATOM 742 C C . ALA A 1 91 ? 3.343 6.238 29.130 1.00 12.06 176 ALA A C 1
ATOM 743 O O . ALA A 1 91 ? 2.123 6.113 29.303 1.00 12.85 176 ALA A O 1
ATOM 745 N N . ASP A 1 92 ? 4.194 6.421 30.131 1.00 12.36 177 ASP A N 1
ATOM 746 C CA . ASP A 1 92 ? 3.751 6.531 31.544 1.00 13.30 177 ASP A CA 1
ATOM 747 C C . ASP A 1 92 ? 2.820 7.748 31.689 1.00 12.73 177 ASP A C 1
ATOM 748 O O . ASP A 1 92 ? 1.760 7.660 32.336 1.00 12.67 177 ASP A O 1
ATOM 753 N N . LEU A 1 93 ? 3.182 8.868 31.084 1.00 11.45 178 LEU A N 1
ATOM 754 C CA . LEU A 1 93 ? 2.360 10.090 31.130 1.00 10.62 178 LEU A CA 1
ATOM 755 C C . LEU A 1 93 ? 0.973 9.800 30.581 1.00 9.91 178 LEU A C 1
ATOM 756 O O . LEU A 1 93 ? -0.019 10.311 31.122 1.00 10.49 178 LEU A O 1
ATOM 761 N N . LYS A 1 94 ? 0.886 9.021 29.531 1.00 10.19 179 LYS A N 1
ATOM 762 C CA . LYS A 1 94 ? -0.424 8.730 28.913 1.00 9.73 179 LYS A CA 1
ATOM 763 C C . LYS A 1 94 ? -1.354 8.108 29.964 1.00 9.43 179 LYS A C 1
ATOM 764 O O . LYS A 1 94 ? -2.564 8.382 29.968 1.00 9.54 179 LYS A O 1
ATOM 770 N N . GLY A 1 95 ? -0.838 7.236 30.812 1.00 9.85 180 GLY A N 1
ATOM 771 C CA . GLY A 1 95 ? -1.611 6.596 31.909 1.00 10.75 180 GLY A CA 1
ATOM 772 C C . GLY A 1 95 ? -2.068 7.640 32.932 1.00 9.33 180 GLY A C 1
ATOM 773 O O . GLY A 1 95 ? -3.210 7.607 33.407 1.00 10.20 180 GLY A O 1
ATOM 774 N N . SER A 1 96 ? -1.177 8.546 33.318 1.00 9.81 181 SER A N 1
ATOM 775 C CA . SER A 1 96 ? -1.518 9.620 34.272 1.00 10.54 181 SER A CA 1
ATOM 776 C C . SER A 1 96 ? -2.646 10.475 33.714 1.00 9.42 181 SER A C 1
ATOM 777 O O . SER A 1 96 ? -3.581 10.806 34.454 1.00 10.21 181 SER A O 1
ATOM 780 N N . VAL A 1 97 ? -2.524 10.883 32.473 1.00 9.38 182 VAL A N 1
ATOM 781 C CA . VAL A 1 97 ? -3.548 11.737 31.840 1.00 9.61 182 VAL A CA 1
ATOM 782 C C . VAL A 1 97 ? -4.896 11.019 31.864 1.00 9.19 182 VAL A C 1
ATOM 783 O O . VAL A 1 97 ? -5.919 11.623 32.232 1.00 9.45 182 VAL A O 1
ATOM 787 N N . ALA A 1 98 ? -4.924 9.754 31.482 1.00 8.89 183 ALA A N 1
ATOM 788 C CA . ALA A 1 98 ? -6.200 9.011 31.444 1.00 9.39 183 ALA A CA 1
ATOM 789 C C . ALA A 1 98 ? -6.796 8.918 32.847 1.00 8.93 183 ALA A C 1
ATOM 790 O O . ALA A 1 98 ? -8.019 9.067 33.004 1.00 9.66 183 ALA A O 1
ATOM 792 N N . SER A 1 99 ? -5.974 8.641 33.833 1.00 8.94 184 SER A N 1
ATOM 793 C CA . SER A 1 99 ? -6.468 8.501 35.211 1.00 9.67 184 SER A CA 1
ATOM 794 C C . SER A 1 99 ? -7.008 9.827 35.716 1.00 9.14 184 SER A C 1
ATOM 795 O O . SER A 1 99 ? -8.077 9.856 36.360 1.00 9.62 184 SER A O 1
ATOM 798 N N . LEU A 1 100 ? -6.323 10.922 35.462 1.00 9.00 185 LEU A N 1
ATOM 799 C CA . LEU A 1 100 ? -6.810 12.248 35.891 1.00 9.58 185 LEU A CA 1
ATOM 800 C C . LEU A 1 100 ? -8.140 12.576 35.215 1.00 9.33 185 LEU A C 1
ATOM 801 O O . LEU A 1 100 ? -9.017 13.128 35.876 1.00 10.11 185 LEU A O 1
ATOM 806 N N . ARG A 1 101 ? -8.265 12.260 33.936 1.00 9.63 186 ARG A N 1
ATOM 807 C CA . ARG A 1 101 ? -9.532 12.534 33.247 1.00 10.43 186 ARG A CA 1
ATOM 808 C C . ARG A 1 101 ? -10.643 11.740 33.920 1.00 9.86 186 ARG A C 1
ATOM 809 O O . ARG A 1 101 ? -11.755 12.270 34.050 1.00 10.68 186 ARG A O 1
ATOM 817 N N . GLU A 1 102 ? -10.391 10.498 34.276 1.00 10.23 187 GLU A N 1
ATOM 818 C CA . GLU A 1 102 ? -11.451 9.690 34.919 1.00 11.39 187 GLU A CA 1
ATOM 819 C C . GLU A 1 102 ? -11.768 10.235 36.311 1.00 10.82 187 GLU A C 1
ATOM 820 O O . GLU A 1 102 ? -12.960 10.249 36.682 1.00 12.31 187 GLU A O 1
ATOM 826 N N . GLU A 1 103 ? -10.778 10.688 37.080 1.00 10.85 188 GLU A N 1
ATOM 827 C CA . GLU A 1 103 ? -11.081 11.307 38.392 1.00 11.95 188 GLU A CA 1
ATOM 828 C C . GLU A 1 103 ? -11.994 12.507 38.182 1.00 10.53 188 GLU A C 1
ATOM 829 O O . GLU A 1 103 ? -12.954 12.685 38.945 1.00 12.23 188 GLU A O 1
ATOM 835 N N . ILE A 1 104 ? -11.718 13.329 37.193 1.00 9.98 189 ILE A N 1
ATOM 836 C CA . ILE A 1 104 ? -12.587 14.501 36.895 1.00 10.23 189 ILE A CA 1
ATOM 837 C C . ILE A 1 104 ? -13.991 14.015 36.575 1.00 9.83 189 ILE A C 1
ATOM 838 O O . ILE A 1 104 ? -14.958 14.602 37.043 1.00 10.71 189 ILE A O 1
ATOM 843 N N . ARG A 1 105 ? -14.105 12.988 35.764 1.00 10.28 190 ARG A N 1
ATOM 844 C CA . ARG A 1 105 ? -15.430 12.483 35.381 1.00 11.99 190 ARG A CA 1
ATOM 845 C C . ARG A 1 105 ? -16.213 12.136 36.645 1.00 11.98 190 ARG A C 1
ATOM 846 O O . ARG A 1 105 ? -17.411 12.458 36.746 1.00 15.21 190 ARG A O 1
ATOM 854 N N . PHE A 1 106 ? -15.618 11.433 37.586 1.00 13.01 191 PHE A N 1
ATOM 855 C CA . PHE A 1 106 ? -16.332 11.026 38.818 1.00 14.53 191 PHE A CA 1
ATOM 856 C C . PHE A 1 106 ? -16.625 12.213 39.717 1.00 12.00 191 PHE A C 1
ATOM 857 O O . PHE A 1 106 ? -17.639 12.259 40.411 1.00 14.02 191 PHE A O 1
ATOM 865 N N . LEU A 1 107 ? -15.715 13.167 39.780 1.00 11.09 192 LEU A N 1
ATOM 866 C CA . LEU A 1 107 ? -15.852 14.287 40.725 1.00 10.62 192 LEU A CA 1
ATOM 867 C C . LEU A 1 107 ? -16.872 15.297 40.213 1.00 9.50 192 LEU A C 1
ATOM 868 O O . LEU A 1 107 ? -17.471 15.980 41.040 1.00 10.33 192 LEU A O 1
ATOM 873 N N . THR A 1 108 ? -17.012 15.433 38.904 1.00 9.39 193 THR A N 1
ATOM 874 C CA . THR A 1 108 ? -17.769 16.566 38.321 1.00 9.24 193 THR A CA 1
ATOM 875 C C . THR A 1 108 ? -19.155 16.748 38.928 1.00 9.21 193 THR A C 1
ATOM 876 O O . THR A 1 108 ? -19.496 17.875 39.254 1.00 10.31 193 THR A O 1
ATOM 880 N N . PRO A 1 109 ? -19.979 15.702 39.106 1.00 9.90 194 PRO A N 1
ATOM 881 C CA . PRO A 1 109 ? -21.327 15.961 39.613 1.00 9.98 194 PRO A CA 1
ATOM 882 C C . PRO A 1 109 ? -21.423 16.111 41.130 1.00 9.52 194 PRO A C 1
ATOM 883 O O . PRO A 1 109 ? -22.515 16.385 41.621 1.00 10.68 194 PRO A O 1
ATOM 887 N N . LEU A 1 110 ? -20.369 15.849 41.869 1.00 9.43 195 LEU A N 1
ATOM 888 C CA . LEU A 1 110 ? -20.569 15.602 43.313 1.00 10.25 195 LEU A CA 1
ATOM 889 C C . LEU A 1 110 ? -20.859 16.854 44.139 1.00 10.56 195 LEU A C 1
ATOM 890 O O . LEU A 1 110 ? -21.663 16.749 45.062 1.00 11.85 195 LEU A O 1
ATOM 895 N N . ALA A 1 111 ? -20.329 18.018 43.826 1.00 10.74 196 ALA A N 1
ATOM 896 C CA . ALA A 1 111 ? -20.637 19.206 44.637 1.00 12.40 196 ALA A CA 1
ATOM 897 C C . ALA A 1 111 ? -22.131 19.526 44.509 1.00 12.02 196 ALA A C 1
ATOM 898 O O . ALA A 1 111 ? -22.799 19.814 45.508 1.00 12.96 196 ALA A O 1
ATOM 900 N N . GLU A 1 112 ? -22.645 19.653 43.306 1.00 12.34 197 GLU A N 1
ATOM 901 C CA . GLU A 1 112 ? -24.097 19.930 43.153 1.00 13.37 197 GLU A CA 1
ATOM 902 C C . GLU A 1 112 ? -24.894 18.719 43.647 1.00 12.33 197 GLU A C 1
ATOM 903 O O . GLU A 1 112 ? -25.990 18.924 44.184 1.00 13.97 197 GLU A O 1
ATOM 909 N N . GLU A 1 113 ? -24.496 17.506 43.654 1.00 11.90 198 GLU A N 1
ATOM 910 C CA . GLU A 1 113 ? -25.257 16.412 44.274 1.00 12.67 198 GLU A CA 1
ATOM 911 C C . GLU A 1 113 ? -25.321 16.622 45.788 1.00 11.65 198 GLU A C 1
ATOM 912 O O . GLU A 1 113 ? -26.385 16.425 46.378 1.00 12.41 198 GLU A O 1
ATOM 918 N N . VAL A 1 114 ? -24.235 17.013 46.436 1.00 11.11 199 VAL A N 1
ATOM 919 C CA . VAL A 1 114 ? -24.261 17.320 47.878 1.00 11.65 199 VAL A CA 1
ATOM 920 C C . VAL A 1 114 ? -25.253 18.440 48.140 1.00 11.31 199 VAL A C 1
ATOM 921 O O . VAL A 1 114 ? -26.027 18.353 49.099 1.00 12.53 199 VAL A O 1
ATOM 925 N N . ARG A 1 115 ? -25.214 19.492 47.333 1.00 11.81 200 ARG A N 1
ATOM 926 C CA . ARG A 1 115 ? -26.166 20.617 47.553 1.00 13.37 200 ARG A CA 1
ATOM 927 C C . ARG A 1 115 ? -27.617 20.125 47.419 1.00 14.34 200 ARG A C 1
ATOM 928 O O . ARG A 1 115 ? -28.450 20.505 48.251 1.00 14.93 200 ARG A O 1
ATOM 936 N N . ARG A 1 116 ? -27.867 19.273 46.454 1.00 13.35 201 ARG A N 1
ATOM 937 C CA . ARG A 1 116 ? -29.208 18.716 46.195 1.00 14.78 201 ARG A CA 1
ATOM 938 C C . ARG A 1 116 ? -29.647 17.893 47.403 1.00 14.30 201 ARG A C 1
ATOM 939 O O . ARG A 1 116 ? -30.781 18.072 47.883 1.00 16.18 201 ARG A O 1
ATOM 947 N N . LEU A 1 117 ? -28.791 17.003 47.882 1.00 13.34 202 LEU A N 1
ATOM 948 C CA . LEU A 1 117 ? -29.113 16.179 49.055 1.00 13.12 202 LEU A CA 1
ATOM 949 C C . LEU A 1 117 ? -29.394 17.063 50.274 1.00 13.22 202 LEU A C 1
ATOM 950 O O . LEU A 1 117 ? -30.380 16.836 50.982 1.00 14.08 202 LEU A O 1
ATOM 955 N N . ALA A 1 118 ? -28.542 18.040 50.537 1.00 13.08 203 ALA A N 1
ATOM 956 C CA . ALA A 1 118 ? -28.688 18.895 51.727 1.00 13.41 203 ALA A CA 1
ATOM 957 C C . ALA A 1 118 ? -30.000 19.668 51.640 1.00 15.00 203 ALA A C 1
ATOM 958 O O . ALA A 1 118 ? -30.722 19.781 52.651 1.00 14.69 203 ALA A O 1
ATOM 960 N N . HIS A 1 119 ? -30.345 20.182 50.472 1.00 15.36 204 HIS A N 1
ATOM 961 C CA . HIS A 1 119 ? -31.576 20.991 50.303 1.00 17.39 204 HIS A CA 1
ATOM 962 C C . HIS A 1 119 ? -32.798 20.114 50.603 1.00 17.18 204 HIS A C 1
ATOM 963 O O .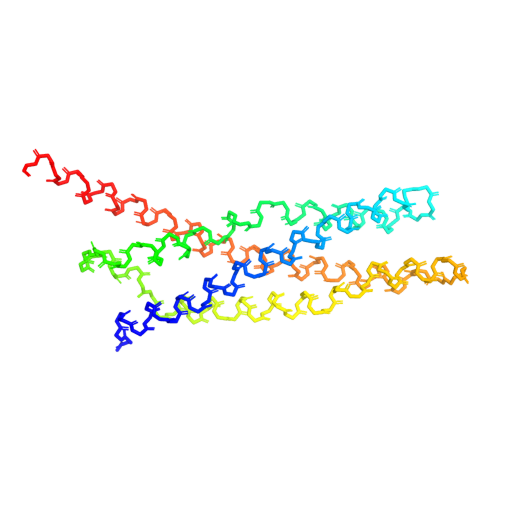 HIS A 1 119 ? -33.814 20.671 51.023 1.00 18.68 204 HIS A O 1
ATOM 970 N N . ASN A 1 120 ? -32.700 18.802 50.417 1.00 16.87 205 ASN A N 1
ATOM 971 C CA . ASN A 1 120 ? -33.789 17.822 50.637 1.00 17.05 205 ASN A CA 1
ATOM 972 C C . ASN A 1 120 ? -33.659 17.157 52.006 1.00 15.44 205 ASN A C 1
ATOM 973 O O . ASN A 1 120 ? -34.348 16.180 52.252 1.00 16.70 205 ASN A O 1
ATOM 978 N N . GLN A 1 121 ? -32.757 17.628 52.878 1.00 14.75 206 GLN A N 1
ATOM 979 C CA . GLN A 1 121 ? -32.612 17.041 54.238 1.00 15.38 206 GLN A CA 1
ATOM 980 C C . GLN A 1 121 ? -32.260 15.556 54.132 1.00 14.97 206 GLN A C 1
ATOM 981 O O . GLN A 1 121 ? -32.695 14.764 54.945 1.00 15.56 206 GLN A O 1
ATOM 987 N N . GLN A 1 122 ? -31.421 15.217 53.148 1.00 15.56 207 GLN A N 1
ATOM 988 C CA . GLN A 1 122 ? -30.975 13.820 52.961 1.00 16.51 207 GLN A CA 1
ATOM 989 C C . GLN A 1 122 ? -29.528 13.688 53.493 1.00 16.24 207 GLN A C 1
ATOM 990 O O . GLN A 1 122 ? -28.824 14.708 53.627 1.00 16.75 207 GLN A O 1
ATOM 996 N N . SER A 1 123 ? -29.139 12.458 53.760 1.00 17.48 208 SER A N 1
ATOM 997 C CA . SER A 1 123 ? -27.826 12.169 54.368 1.00 18.00 208 SER A CA 1
ATOM 998 C C . SER A 1 123 ? -26.690 12.502 53.396 1.00 14.77 208 SER A C 1
ATOM 999 O O . SER A 1 123 ? -26.760 12.134 52.217 1.00 15.81 208 SER A O 1
ATOM 1002 N N . LEU A 1 124 ? -25.622 13.084 53.930 1.00 14.09 209 LEU A N 1
ATOM 1003 C CA . LEU A 1 124 ? -24.394 13.363 53.140 1.00 13.47 209 LEU A CA 1
ATOM 1004 C C . LEU A 1 124 ? -23.324 12.314 53.394 1.00 13.29 209 LEU A C 1
ATOM 1005 O O . LEU A 1 124 ? -22.264 12.463 52.822 1.00 12.81 209 LEU A O 1
ATOM 1010 N N . THR A 1 125 ? -23.580 11.313 54.225 1.00 14.95 210 THR A N 1
ATOM 1011 C CA . THR A 1 125 ? -22.516 10.391 54.704 1.00 16.71 210 THR A CA 1
ATOM 1012 C C . THR A 1 125 ? -21.823 9.719 53.512 1.00 15.04 210 THR A C 1
ATOM 1013 O O . THR A 1 125 ? -20.582 9.709 53.437 1.00 14.90 210 THR A O 1
ATOM 1017 N N . ALA A 1 126 ? -22.601 9.122 52.619 1.00 15.96 211 ALA A N 1
ATOM 1018 C CA . ALA A 1 126 ? -22.054 8.379 51.468 1.00 16.37 211 ALA A CA 1
ATOM 1019 C C . ALA A 1 126 ? -21.309 9.346 50.554 1.00 14.17 211 ALA A C 1
ATOM 1020 O O . ALA A 1 126 ? -20.230 8.992 50.035 1.00 13.71 211 ALA A O 1
ATOM 1022 N N . ALA A 1 127 ? -21.846 10.533 50.335 1.00 13.39 212 ALA A N 1
ATOM 1023 C CA . ALA A 1 127 ? -21.204 11.515 49.437 1.00 13.14 212 ALA A CA 1
ATOM 1024 C C . ALA A 1 127 ? -19.861 11.938 50.021 1.00 10.69 212 ALA A C 1
ATOM 1025 O O . ALA A 1 127 ? -18.894 12.094 49.259 1.00 10.49 212 ALA A O 1
ATOM 1027 N N . ILE A 1 128 ? -19.821 12.164 51.319 1.00 11.10 213 ILE A N 1
ATOM 1028 C CA . ILE A 1 128 ? -18.569 12.594 51.972 1.00 10.35 213 ILE A CA 1
ATOM 1029 C C . ILE A 1 128 ? -17.516 11.490 51.806 1.00 10.48 213 ILE A C 1
ATOM 1030 O O . ILE A 1 128 ? -16.353 11.782 51.511 1.00 10.53 213 ILE A O 1
ATOM 1035 N N . GLU A 1 129 ? -17.906 10.238 51.994 1.00 11.81 214 GLU A N 1
ATOM 1036 C CA . GLU A 1 129 ? -16.964 9.109 51.865 1.00 12.43 214 GLU A CA 1
ATOM 1037 C C . GLU A 1 129 ? -16.452 9.025 50.425 1.00 11.18 214 GLU A C 1
ATOM 1038 O O . GLU A 1 129 ? -15.255 8.783 50.229 1.00 11.51 214 GLU A O 1
ATOM 1044 N N . GLU A 1 130 ? -17.324 9.231 49.447 1.00 11.09 215 GLU A N 1
ATOM 1045 C CA . GLU A 1 130 ? -16.890 9.205 48.046 1.00 11.08 215 GLU A CA 1
ATOM 1046 C C . GLU A 1 130 ? -15.891 10.333 47.803 1.00 9.87 215 GLU A C 1
ATOM 1047 O O . GLU A 1 130 ? -14.872 10.118 47.111 1.00 10.65 215 GLU A O 1
ATOM 1053 N N . LEU A 1 131 ? -16.152 11.505 48.328 1.00 9.27 216 LEU A N 1
ATOM 1054 C CA . LEU A 1 131 ? -15.260 12.653 48.146 1.00 8.71 216 LEU A CA 1
ATOM 1055 C C . LEU A 1 131 ? -13.896 12.360 48.758 1.00 8.31 216 LEU A C 1
ATOM 1056 O O . LEU A 1 131 ? -12.869 12.684 48.144 1.00 8.93 216 LEU A O 1
ATOM 1061 N N . LYS A 1 132 ? -13.856 11.782 49.945 1.00 8.52 217 LYS A N 1
ATOM 1062 C CA . LYS A 1 132 ? -12.566 11.473 50.568 1.00 8.87 217 LYS A CA 1
ATOM 1063 C C . LYS A 1 132 ? -11.798 10.465 49.716 1.00 8.86 217 LYS A C 1
ATOM 1064 O O . LYS A 1 132 ? -10.557 10.568 49.585 1.00 9.45 217 LYS A O 1
ATOM 1070 N N . THR A 1 133 ? -12.505 9.509 49.127 1.00 9.57 218 THR A N 1
ATOM 1071 C CA . THR A 1 133 ? -11.850 8.471 48.302 1.00 9.73 218 THR A CA 1
ATOM 1072 C C . THR A 1 133 ? -11.273 9.113 47.039 1.00 9.20 218 THR A C 1
ATOM 1073 O O . THR A 1 133 ? -10.121 8.786 46.652 1.00 9.94 218 THR A O 1
ATOM 1077 N N . ILE A 1 134 ? -12.025 9.958 46.376 1.00 8.82 219 ILE A N 1
ATOM 1078 C CA . ILE A 1 134 ? -11.518 10.653 45.174 1.00 8.79 219 ILE A CA 1
ATOM 1079 C C . ILE A 1 134 ? -10.364 11.576 45.548 1.00 8.61 219 ILE A C 1
ATOM 1080 O O . ILE A 1 134 ? -9.369 11.631 44.819 1.00 9.30 219 ILE A O 1
ATOM 1085 N N . ARG A 1 135 ? -10.471 12.318 46.648 1.00 8.66 220 ARG A N 1
ATOM 1086 C CA . ARG A 1 135 ? -9.358 13.173 47.098 1.00 8.66 220 ARG A CA 1
ATOM 1087 C C . ARG A 1 135 ? -8.093 12.335 47.222 1.00 8.57 220 ARG A C 1
ATOM 1088 O O . ARG A 1 135 ? -7.025 12.765 46.737 1.00 9.23 220 ARG A O 1
ATOM 1096 N N . ASP A 1 136 ? -8.188 11.186 47.860 1.00 9.05 221 ASP A N 1
ATOM 1097 C CA . ASP A 1 136 ? -6.986 10.343 48.058 1.00 9.56 221 ASP A CA 1
ATOM 1098 C C . ASP A 1 136 ? -6.414 9.870 46.718 1.00 9.15 221 ASP A C 1
ATOM 1099 O O . A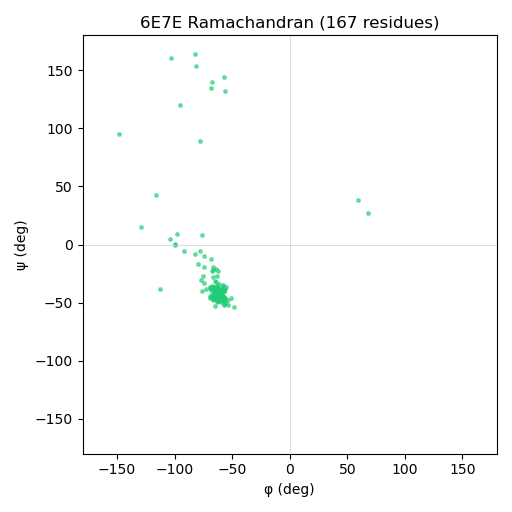SP A 1 136 ? -5.194 9.897 46.519 1.00 10.65 221 ASP A O 1
ATOM 1104 N N . SER A 1 137 ? -7.277 9.490 45.789 1.00 9.14 222 SER A N 1
ATOM 1105 C CA . SER A 1 137 ? -6.846 9.017 44.469 1.00 10.06 222 SER A CA 1
ATOM 1106 C C . SER A 1 137 ? -6.179 10.153 43.697 1.00 9.53 222 SER A C 1
ATOM 1107 O O . SER A 1 137 ? -5.111 9.953 43.092 1.00 10.76 222 SER A O 1
ATOM 1110 N N . LEU A 1 138 ? -6.747 11.252 43.774 1.00 9.65 223 LEU A N 1
ATOM 1111 C CA . LEU A 1 138 ? -6.264 12.429 43.046 1.00 10.63 223 LEU A CA 1
ATOM 1112 C C . LEU A 1 138 ? -4.917 12.884 43.585 1.00 10.13 223 LEU A C 1
ATOM 1113 O O . LEU A 1 138 ? -4.037 13.231 42.803 1.00 12.09 223 LEU A O 1
ATOM 1118 N N . ARG A 1 139 ? -4.754 12.901 44.923 1.00 10.64 224 ARG A N 1
ATOM 1119 C CA . ARG A 1 139 ? -3.456 13.217 45.543 1.00 11.50 224 ARG A CA 1
ATOM 1120 C C . ARG A 1 139 ? -2.412 12.239 45.018 1.00 11.69 224 ARG A C 1
ATOM 1121 O O . ARG A 1 139 ? -1.289 12.667 44.700 1.00 14.20 224 ARG A O 1
ATOM 1129 N N . ASP A 1 140 ? -2.722 10.959 44.981 1.00 11.42 225 ASP A N 1
ATOM 1130 C CA . ASP A 1 140 ? -1.768 9.925 44.515 1.00 13.30 225 ASP A CA 1
ATOM 1131 C C . ASP A 1 140 ? -1.370 10.247 43.063 1.00 12.07 225 ASP A C 1
ATOM 1132 O O . ASP A 1 140 ? -0.204 10.209 42.700 1.00 15.14 225 ASP A O 1
ATOM 1137 N N . GLU A 1 141 ? -2.359 10.492 42.213 1.00 10.79 226 GLU A N 1
ATOM 1138 C CA . GLU A 1 141 ? -2.059 10.716 40.779 1.00 11.50 226 GLU A CA 1
ATOM 1139 C C . GLU A 1 141 ? -1.227 11.992 40.614 1.00 11.59 226 GLU A C 1
ATOM 1140 O O . GLU A 1 141 ? -0.304 12.026 39.764 1.00 13.50 226 GLU A O 1
ATOM 1146 N N . ILE A 1 142 ? -1.583 13.059 41.300 1.00 12.00 227 ILE A N 1
ATOM 1147 C CA . ILE A 1 142 ? -0.864 14.352 41.162 1.00 13.70 227 ILE A CA 1
ATOM 1148 C C . ILE A 1 142 ? 0.576 14.158 41.646 1.00 14.49 227 ILE A C 1
ATOM 1149 O O . ILE A 1 142 ? 1.504 14.705 40.998 1.00 16.28 227 ILE A O 1
ATOM 1154 N N . GLY A 1 143 ? 0.793 13.393 42.712 1.00 15.09 228 GLY A N 1
ATOM 1155 C CA . GLY A 1 143 ? 2.157 13.161 43.212 1.00 16.70 228 GLY A CA 1
ATOM 1156 C C . GLY A 1 143 ? 2.996 12.466 42.163 1.00 16.69 228 GLY A C 1
ATOM 1157 O O . GLY A 1 143 ? 4.175 12.839 41.962 1.00 17.72 228 GLY A O 1
ATOM 1158 N N . GLN A 1 144 ? 2.433 11.424 41.551 1.00 14.73 229 GLN A N 1
ATOM 1159 C CA . GLN A 1 144 ? 3.151 10.633 40.518 1.00 16.89 229 GLN A CA 1
ATOM 1160 C C . GLN A 1 144 ? 3.503 11.539 39.326 1.00 15.14 229 GLN A C 1
ATOM 1161 O O . GLN A 1 144 ? 4.654 11.547 38.861 1.00 17.46 229 GLN A O 1
ATOM 1167 N N . LEU A 1 145 ? 2.536 12.319 38.853 1.00 14.61 230 LEU A N 1
ATOM 1168 C CA . LEU A 1 145 ? 2.782 13.242 37.726 1.00 13.88 230 LEU A CA 1
ATOM 1169 C C . LEU A 1 145 ? 3.860 14.280 38.083 1.00 13.75 230 LEU A C 1
ATOM 1170 O O . LEU A 1 145 ? 4.767 14.529 37.283 1.00 14.18 230 LEU A O 1
ATOM 1175 N N . SER A 1 146 ? 3.731 14.884 39.261 1.00 13.97 231 SER A N 1
ATOM 1176 C CA . SER A 1 146 ? 4.630 15.967 39.739 1.00 13.57 231 SER A CA 1
ATOM 1177 C C . SER A 1 146 ? 6.072 15.463 39.795 1.00 13.43 231 SER A C 1
ATOM 1178 O O . SER A 1 146 ? 6.980 16.202 39.408 1.00 13.80 231 SER A O 1
ATOM 1181 N N . GLN A 1 147 ? 6.279 14.233 40.242 1.00 13.66 232 GLN A N 1
ATOM 1182 C CA . GLN A 1 147 ? 7.650 13.712 40.329 1.00 13.69 232 GLN A CA 1
ATOM 1183 C C . GLN A 1 147 ? 8.236 13.564 38.924 1.00 13.50 232 GLN A C 1
ATOM 1184 O O . GLN A 1 147 ? 9.408 13.932 38.710 1.00 15.02 232 GLN A O 1
ATOM 1190 N N . LEU A 1 148 ? 7.496 13.005 37.970 1.00 13.89 233 LEU A N 1
ATOM 1191 C CA . LEU A 1 148 ? 7.996 12.883 36.569 1.00 13.76 233 LEU A CA 1
ATOM 1192 C C . LEU A 1 148 ? 8.324 14.274 36.009 1.00 13.13 233 LEU A C 1
ATOM 1193 O O . LEU A 1 148 ? 9.364 14.454 35.353 1.00 13.56 233 LEU A O 1
ATOM 1198 N N . SER A 1 149 ? 7.433 15.222 36.222 1.00 12.26 234 SER A N 1
ATOM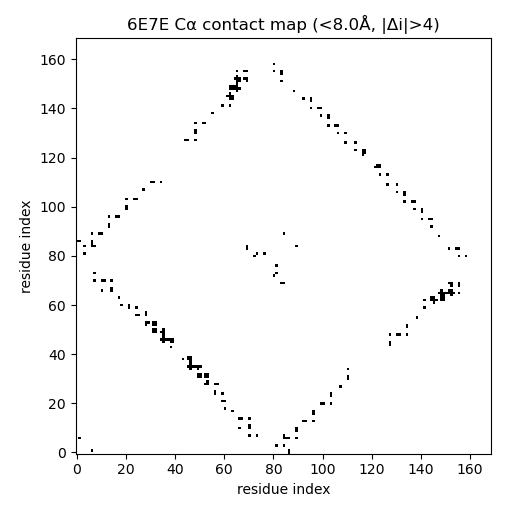 1199 C CA . SER A 1 149 ? 7.546 16.594 35.695 1.00 11.67 234 SER A CA 1
ATOM 1200 C C . SER A 1 149 ? 8.764 17.294 36.291 1.00 12.09 234 SER A C 1
ATOM 1201 O O . SER A 1 149 ? 9.510 17.937 35.537 1.00 12.36 234 SER A O 1
ATOM 1204 N N . LYS A 1 150 ? 8.931 17.206 37.594 1.00 12.84 235 LYS A N 1
ATOM 1205 C CA . LYS A 1 150 ? 10.029 17.924 38.253 1.00 12.97 235 LYS A CA 1
ATOM 1206 C C . LYS A 1 150 ? 11.373 17.383 37.774 1.00 11.69 235 LYS A C 1
ATOM 1207 O O . LYS A 1 150 ? 12.317 18.155 37.579 1.00 12.49 235 LYS A O 1
ATOM 1213 N N . THR A 1 151 ? 11.470 16.075 37.594 1.00 11.62 236 THR A N 1
ATOM 1214 C CA . THR A 1 151 ? 12.690 15.465 37.060 1.00 11.14 236 THR A CA 1
ATOM 1215 C C . THR A 1 151 ? 13.004 16.096 35.694 1.00 10.45 236 THR A C 1
ATOM 1216 O O . THR A 1 151 ? 14.135 16.529 35.442 1.00 11.14 236 THR A O 1
ATOM 1220 N N . LEU A 1 152 ? 12.008 16.120 34.815 1.00 10.45 237 LEU A N 1
ATOM 1221 C CA . LEU A 1 152 ? 12.210 16.694 33.478 1.00 11.52 237 LEU A CA 1
ATOM 1222 C C . LEU A 1 152 ? 12.572 18.161 33.556 1.00 10.75 237 LEU A C 1
ATOM 1223 O O . LEU A 1 152 ? 13.500 18.572 32.807 1.00 11.59 237 LEU A O 1
ATOM 1228 N N . THR A 1 153 ? 11.959 18.942 34.419 1.00 10.88 238 THR A N 1
ATOM 1229 C CA . THR A 1 153 ? 12.296 20.366 34.524 1.00 11.85 238 THR A CA 1
ATOM 1230 C C . THR A 1 153 ? 13.775 20.460 34.852 1.00 11.39 238 THR A C 1
ATOM 1231 O O . THR A 1 153 ? 14.442 21.313 34.271 1.00 12.56 238 THR A O 1
ATOM 1235 N N . SER A 1 154 ? 14.258 19.654 35.789 1.00 10.44 239 SER A N 1
ATOM 1236 C CA . SER A 1 154 ? 15.661 19.761 36.221 1.00 10.20 239 SER A CA 1
ATOM 1237 C C . SER A 1 154 ? 16.576 19.446 35.042 1.00 9.35 239 SER A C 1
ATOM 1238 O O . SER A 1 154 ? 17.608 20.120 34.818 1.00 9.95 239 SER A O 1
ATOM 1241 N N . GLN A 1 155 ? 16.272 18.390 34.319 1.00 9.44 240 GLN A N 1
ATOM 1242 C CA . GLN A 1 155 ? 17.113 17.937 33.197 1.00 9.25 2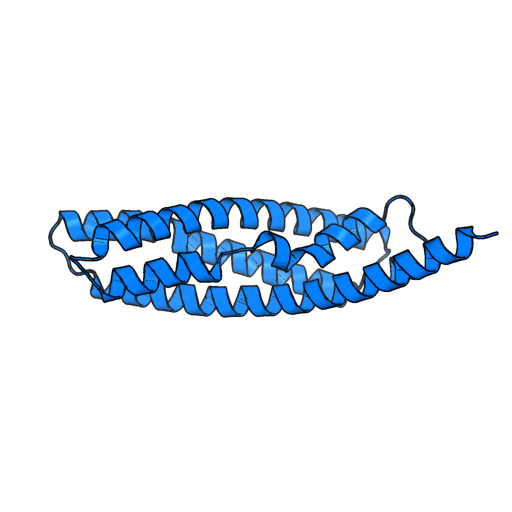40 GLN A CA 1
ATOM 1243 C C . GLN A 1 155 ? 17.133 18.962 32.062 1.00 9.33 240 GLN A C 1
ATOM 1244 O O . GLN A 1 155 ? 18.199 19.235 31.477 1.00 9.41 240 GLN A O 1
ATOM 1250 N N . ILE A 1 156 ? 15.964 19.448 31.693 1.00 9.39 241 ILE A N 1
ATOM 1251 C CA . ILE A 1 156 ? 15.871 20.457 30.620 1.00 10.49 241 ILE A CA 1
ATOM 1252 C C . ILE A 1 156 ? 16.616 21.714 31.047 1.00 10.07 241 ILE A C 1
ATOM 1253 O O . ILE A 1 156 ? 17.314 22.296 30.209 1.00 11.10 241 ILE A O 1
ATOM 1258 N N . ALA A 1 157 ? 16.411 22.180 32.277 1.00 10.27 242 ALA A N 1
ATOM 1259 C CA . ALA A 1 157 ? 17.018 23.448 32.705 1.00 11.28 242 ALA A CA 1
ATOM 1260 C C . ALA A 1 157 ? 18.538 23.320 32.575 1.00 10.84 242 ALA A C 1
ATOM 1261 O O . ALA A 1 157 ? 19.186 24.259 32.109 1.00 11.48 242 ALA A O 1
ATOM 1263 N N . LEU A 1 158 ? 19.102 22.208 33.021 1.00 9.88 243 LEU A N 1
ATOM 1264 C CA . LEU A 1 158 ? 20.561 22.042 32.986 1.00 9.81 243 LEU A CA 1
ATOM 1265 C C . LEU A 1 158 ? 21.039 22.009 31.529 1.00 9.26 243 LEU A C 1
ATOM 1266 O O . LEU A 1 158 ? 22.045 22.662 31.192 1.00 9.67 243 LEU A O 1
ATOM 1271 N N . GLN A 1 159 ? 20.368 21.243 30.676 1.00 9.59 244 GLN A N 1
ATOM 1272 C CA . GLN A 1 159 ? 20.791 21.130 29.279 1.00 9.71 244 GLN A CA 1
ATOM 1273 C C . GLN A 1 159 ? 20.654 22.465 28.557 1.00 9.75 244 GLN A C 1
ATOM 1274 O O . GLN A 1 159 ? 21.527 22.833 27.764 1.00 10.07 244 GLN A O 1
ATOM 1280 N N . ARG A 1 160 ? 19.592 23.192 28.839 1.00 10.57 245 ARG A N 1
ATOM 1281 C CA . ARG A 1 160 ? 19.416 24.523 28.232 1.00 11.81 245 ARG A CA 1
ATOM 1282 C C . ARG A 1 160 ? 20.544 25.455 28.661 1.00 10.60 245 ARG A C 1
ATOM 1283 O O . ARG A 1 160 ? 21.099 26.175 27.834 1.00 11.52 245 ARG A O 1
ATOM 1291 N N . LYS A 1 161 ? 20.875 25.449 29.937 1.00 10.24 246 LYS A N 1
ATOM 1292 C CA . LYS A 1 161 ? 21.964 26.322 30.426 1.00 10.45 246 LYS A CA 1
ATOM 1293 C C . LYS A 1 161 ? 23.263 25.937 29.712 1.00 9.42 246 LYS A C 1
ATOM 1294 O O . LYS A 1 161 ? 24.027 26.827 29.326 1.00 10.28 246 LYS A O 1
ATOM 1300 N N . LEU A 1 162 ? 23.527 24.646 29.598 1.00 8.99 247 LEU A N 1
ATOM 1301 C CA . LEU A 1 162 ? 24.753 24.158 28.946 1.00 9.56 247 LEU A CA 1
ATOM 1302 C C . LEU A 1 162 ? 24.793 24.638 27.494 1.00 9.37 247 LEU A C 1
ATOM 1303 O O . LEU A 1 162 ? 25.836 25.126 27.018 1.00 10.51 247 LEU A O 1
ATOM 1308 N N . GLU A 1 163 ? 23.685 24.489 26.772 1.00 10.00 248 GLU A N 1
ATOM 1309 C CA . GLU A 1 163 ? 23.683 24.882 25.356 1.00 11.11 248 GLU A CA 1
ATOM 1310 C C . GLU A 1 163 ? 23.873 26.391 25.236 1.00 11.15 248 GLU A C 1
ATOM 1311 O O . GLU A 1 163 ? 24.600 26.838 24.340 1.00 12.84 248 GLU A O 1
ATOM 1317 N N . HIS A 1 164 ? 23.280 27.165 26.126 1.00 10.77 249 HIS A N 1
ATOM 1318 C CA . HIS A 1 164 ? 23.413 28.637 26.087 1.00 11.64 249 HIS A CA 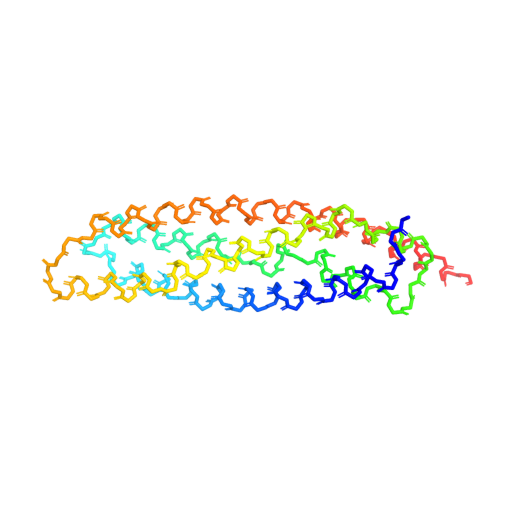1
ATOM 1319 C C . HIS A 1 164 ? 24.849 29.025 26.416 1.00 10.74 249 HIS A C 1
ATOM 1320 O O . HIS A 1 164 ? 25.350 29.997 25.839 1.00 12.58 249 HIS A O 1
ATOM 1327 N N . HIS A 1 165 ? 25.499 28.307 27.314 1.00 11.62 250 HIS A N 1
ATOM 1328 C CA . HIS A 1 165 ? 26.888 28.583 27.703 1.00 10.87 250 HIS A CA 1
ATOM 1329 C C . HIS A 1 165 ? 27.779 28.525 26.473 1.00 11.72 250 HIS A C 1
ATOM 1330 O O . HIS A 1 165 ? 28.731 29.297 26.369 1.00 12.86 250 HIS A O 1
ATOM 1337 N N . HIS A 1 166 ? 27.481 27.630 25.539 1.00 12.01 251 HIS A N 1
ATOM 1338 C CA . HIS A 1 166 ? 28.324 27.498 24.331 1.00 13.78 251 HIS A CA 1
ATOM 1339 C C . HIS A 1 166 ? 28.238 28.751 23.447 1.00 12.04 251 HIS A C 1
ATOM 1340 O O . HIS A 1 166 ? 29.151 28.950 22.597 1.00 15.20 251 HIS A O 1
ATOM 1347 N N . HIS A 1 167 ? 27.202 29.581 23.601 1.00 12.77 252 HIS A N 1
ATOM 1348 C CA . HIS A 1 167 ? 27.070 30.815 22.781 1.00 12.56 252 HIS A CA 1
ATOM 1349 C C . HIS A 1 167 ? 28.011 31.930 23.238 1.00 13.70 252 HIS A C 1
ATOM 1350 O O . HIS A 1 167 ? 27.935 33.049 22.667 1.00 16.30 252 HIS A O 1
ATOM 1357 N N . HIS A 1 168 ? 28.925 31.649 24.161 1.00 13.24 253 HIS A N 1
ATOM 1358 C CA . HIS A 1 168 ? 30.013 32.604 24.439 1.00 14.12 253 HIS A CA 1
ATOM 1359 C C . HIS A 1 168 ? 30.909 32.778 23.225 1.00 16.24 253 HIS A C 1
ATOM 1360 O O . HIS A 1 168 ? 31.636 33.770 23.190 1.00 18.32 253 HIS A O 1
ATOM 1367 N N . HIS A 1 169 ? 30.903 31.823 22.298 1.00 17.61 254 HIS A N 1
ATOM 1368 C CA . HIS A 1 169 ? 31.908 31.792 21.194 1.00 20.57 254 HIS A CA 1
ATOM 1369 C C . HIS A 1 169 ? 31.219 31.837 19.835 1.00 23.89 254 HIS A C 1
ATOM 1370 O O . HIS A 1 169 ? 30.095 31.302 19.784 1.00 21.80 254 HIS A O 1
#

B-factor: mean 17.92, std 8.94, range [8.28, 62.68]